Protein AF-A0A357HGK5-F1 (afdb_monomer_lite)

Sequence (70 aa):
MVSEHKTDQSLEFEVGTSIFIDNREWTIAEKQTGLIKLQRDSIDGTSKIMDATEAELQELVKKSQHQLED

Secondary structure (DSSP, 8-state):
--------------TT-EEEETTEEEEEEEEETTEEEEEEE-TTS-EEEEEE-HHHHHHHHHHHHHTT--

Radius of gyration: 13.93 Å; chains: 1; bounding box: 30×24×52 Å

Foldseek 3Di:
DPDPPPVPPLVPLDAQDWAAFPNDIWGFNDDDDQKTKTWDADPVRDIDIDIDGSVRVVVRRVVRVVVVPD

pLDDT: mean 77.2, std 16.55, range [41.28, 92.81]

Structure (mmCIF, N/CA/C/O backbone):
data_AF-A0A357HGK5-F1
#
_entry.id   AF-A0A357HGK5-F1
#
loop_
_atom_site.group_PDB
_atom_site.id
_atom_site.type_symbol
_atom_site.label_atom_id
_atom_site.label_alt_id
_atom_site.label_comp_id
_atom_site.label_asym_id
_atom_site.label_entity_id
_atom_site.label_seq_id
_atom_site.pdbx_PDB_ins_code
_atom_site.Cartn_x
_atom_site.Cartn_y
_atom_site.Cartn_z
_atom_site.occupancy
_atom_site.B_iso_or_equiv
_atom_site.auth_seq_id
_atom_site.auth_comp_id
_atom_site.auth_asym_id
_atom_site.auth_atom_id
_atom_site.pdbx_PDB_model_num
ATOM 1 N N . MET A 1 1 ? 17.654 6.023 36.505 1.00 42.44 1 MET A N 1
ATOM 2 C CA . MET A 1 1 ? 16.278 6.000 35.977 1.00 42.44 1 MET A CA 1
ATOM 3 C C . MET A 1 1 ? 16.414 6.401 34.521 1.00 42.44 1 MET A C 1
ATOM 5 O O . MET A 1 1 ? 16.463 7.587 34.235 1.00 42.44 1 MET A O 1
ATOM 9 N N . VAL A 1 2 ? 16.716 5.446 33.641 1.00 46.94 2 VAL A N 1
ATOM 10 C CA . VAL A 1 2 ? 16.840 5.744 32.209 1.00 46.94 2 VAL A CA 1
ATOM 11 C C . VAL A 1 2 ? 15.468 5.493 31.624 1.00 46.94 2 VAL A C 1
ATOM 13 O O . VAL A 1 2 ? 14.898 4.430 31.851 1.00 46.94 2 VAL A O 1
ATOM 16 N N . SER A 1 3 ? 14.897 6.523 31.015 1.00 44.66 3 SER A N 1
ATOM 17 C CA . SER A 1 3 ? 13.575 6.483 30.417 1.00 44.66 3 SER A CA 1
ATOM 18 C C . SER A 1 3 ? 13.516 5.308 29.450 1.00 44.66 3 SER A C 1
ATOM 20 O O . SER A 1 3 ? 14.169 5.324 28.408 1.00 44.66 3 SER A O 1
ATOM 22 N N . GLU A 1 4 ? 12.743 4.286 29.805 1.00 43.28 4 GLU A N 1
ATOM 23 C CA . GLU A 1 4 ? 12.195 3.340 28.848 1.00 43.28 4 GLU A CA 1
ATOM 24 C C . GLU A 1 4 ? 11.286 4.159 27.931 1.00 43.28 4 GLU A C 1
ATOM 26 O O . GLU A 1 4 ? 10.074 4.241 28.121 1.00 43.28 4 GLU A O 1
ATOM 31 N N . HIS A 1 5 ? 11.884 4.802 26.928 1.00 46.78 5 HIS A N 1
ATOM 32 C CA . HIS A 1 5 ? 11.195 5.032 25.677 1.00 46.78 5 HIS A CA 1
ATOM 33 C C . HIS A 1 5 ? 10.900 3.628 25.150 1.00 46.78 5 HIS A C 1
ATOM 35 O O . HIS A 1 5 ? 11.639 3.071 24.344 1.00 46.78 5 HIS A O 1
ATOM 41 N N . LYS A 1 6 ? 9.802 3.036 25.640 1.00 41.28 6 LYS A N 1
ATOM 42 C CA . LYS A 1 6 ? 8.907 2.295 24.769 1.00 41.28 6 LYS A CA 1
ATOM 43 C C . LYS A 1 6 ? 8.637 3.267 23.636 1.00 41.28 6 LYS A C 1
ATOM 45 O O . LYS A 1 6 ? 7.740 4.100 23.723 1.00 41.28 6 LYS A O 1
ATOM 50 N N . THR A 1 7 ? 9.508 3.237 22.633 1.00 44.25 7 THR A N 1
ATOM 51 C CA . THR A 1 7 ? 9.144 3.589 21.282 1.00 44.25 7 THR A CA 1
ATOM 52 C C . THR A 1 7 ? 7.965 2.677 21.045 1.00 44.25 7 THR A C 1
ATOM 54 O O . THR A 1 7 ? 8.120 1.482 20.802 1.00 44.25 7 THR A O 1
ATOM 57 N N . ASP A 1 8 ? 6.780 3.214 21.305 1.00 44.44 8 ASP A N 1
ATOM 58 C CA . ASP A 1 8 ? 5.554 2.727 20.736 1.00 44.44 8 ASP A CA 1
ATOM 59 C C . ASP A 1 8 ? 5.817 2.873 19.243 1.00 44.44 8 ASP A C 1
ATOM 61 O O . ASP A 1 8 ? 5.589 3.916 18.642 1.00 44.44 8 ASP A O 1
ATOM 65 N N . GLN A 1 9 ? 6.515 1.884 18.678 1.00 48.22 9 GLN A N 1
ATOM 66 C CA . GLN A 1 9 ? 6.911 1.828 17.282 1.00 48.22 9 GLN A CA 1
ATOM 67 C C . GLN A 1 9 ? 5.661 1.430 16.498 1.00 48.22 9 GLN A C 1
ATOM 69 O O . GLN A 1 9 ? 5.667 0.509 15.685 1.00 48.22 9 GLN A O 1
ATOM 74 N N . SER A 1 10 ? 4.553 2.104 16.804 1.00 53.69 10 SER A N 1
ATOM 75 C CA . SER A 1 10 ? 3.468 2.339 15.888 1.00 53.69 10 SER A CA 1
ATOM 76 C C . SER A 1 10 ? 4.136 3.021 14.709 1.00 53.69 10 SER A C 1
ATOM 78 O O . SER A 1 10 ? 4.501 4.192 14.778 1.00 53.69 10 SER A O 1
ATOM 80 N N . LEU A 1 11 ? 4.450 2.231 13.680 1.00 60.91 11 LEU A N 1
ATOM 81 C CA . LEU A 1 11 ? 4.919 2.753 12.410 1.00 60.91 11 LEU A CA 1
ATOM 82 C C . LEU A 1 11 ? 3.862 3.777 11.996 1.00 60.91 11 LEU A C 1
ATOM 84 O O . LEU A 1 11 ? 2.734 3.404 11.676 1.00 60.91 11 LEU A O 1
ATOM 88 N N . GLU A 1 12 ? 4.178 5.064 12.095 1.00 68.00 12 GLU A N 1
ATOM 89 C CA . GLU A 1 12 ? 3.240 6.088 11.669 1.00 68.00 12 GLU A CA 1
ATOM 90 C C . GLU A 1 12 ? 3.216 6.041 10.145 1.00 68.00 12 GLU A C 1
ATOM 92 O O . GLU A 1 12 ? 4.087 6.570 9.454 1.00 68.00 12 GLU A O 1
ATOM 97 N N . PHE A 1 13 ? 2.245 5.296 9.618 1.00 78.31 13 PHE A N 1
ATOM 98 C CA . PHE A 1 13 ? 2.003 5.171 8.191 1.00 78.31 13 PHE A CA 1
ATOM 99 C C . PHE A 1 13 ? 1.411 6.485 7.670 1.00 78.31 13 PHE A C 1
ATOM 101 O O . PHE A 1 13 ? 0.205 6.594 7.451 1.00 78.31 13 PHE A O 1
ATOM 108 N N . GLU A 1 14 ? 2.255 7.505 7.558 1.00 84.12 14 GLU A N 1
ATOM 109 C CA . GLU A 1 14 ? 1.917 8.832 7.052 1.00 84.12 14 GLU A CA 1
ATOM 110 C C . GLU A 1 14 ? 2.146 8.917 5.539 1.00 84.12 14 GLU A C 1
ATOM 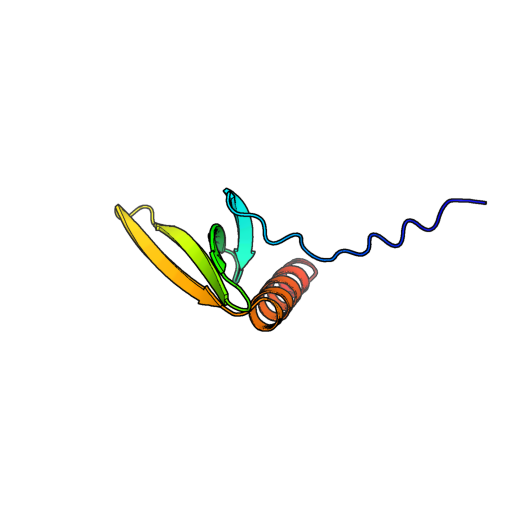112 O O . GLU A 1 14 ? 3.067 8.312 4.992 1.00 84.12 14 GLU A O 1
ATOM 117 N N . VAL A 1 15 ? 1.294 9.669 4.842 1.00 88.50 15 VAL A N 1
ATOM 118 C CA . VAL A 1 15 ? 1.451 9.908 3.402 1.00 88.50 15 VAL A CA 1
ATOM 119 C C . VAL A 1 15 ? 2.762 10.649 3.140 1.00 88.50 15 VAL A C 1
ATOM 121 O O . VAL A 1 15 ? 3.020 11.693 3.726 1.00 88.50 15 VAL A O 1
ATOM 124 N N . GLY A 1 16 ? 3.575 10.118 2.230 1.00 87.06 16 GLY A N 1
ATOM 125 C CA . GLY A 1 16 ? 4.926 10.598 1.944 1.00 87.06 16 GLY A CA 1
ATOM 126 C C . GLY A 1 16 ? 6.025 9.842 2.691 1.00 87.06 16 GLY A C 1
ATOM 127 O O . GLY A 1 16 ? 7.190 9.968 2.318 1.00 87.06 16 GLY A O 1
ATOM 128 N N . THR A 1 17 ? 5.684 9.010 3.679 1.00 87.25 17 THR A N 1
ATOM 129 C CA . THR A 1 17 ? 6.662 8.154 4.358 1.00 87.25 17 THR A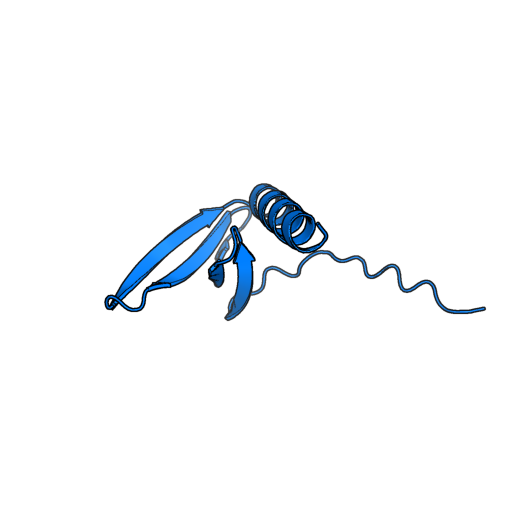 CA 1
ATOM 130 C C . THR A 1 17 ? 7.074 6.995 3.458 1.00 87.25 17 THR A C 1
ATOM 132 O O . THR A 1 17 ? 6.231 6.291 2.894 1.00 87.25 17 THR A O 1
ATOM 135 N N . SER A 1 18 ? 8.383 6.775 3.353 1.00 86.75 18 SER A N 1
ATOM 136 C CA . SER A 1 18 ? 8.960 5.601 2.701 1.00 86.75 18 SER A CA 1
ATOM 137 C C . SER A 1 18 ? 9.173 4.474 3.706 1.00 86.75 18 SER A C 1
ATOM 139 O O . SER A 1 18 ? 9.683 4.682 4.805 1.00 86.75 18 SER A O 1
ATOM 141 N N . ILE A 1 19 ? 8.803 3.264 3.313 1.00 86.38 19 ILE A N 1
ATOM 142 C CA . ILE A 1 19 ? 8.949 2.039 4.089 1.00 86.38 19 ILE A CA 1
ATOM 143 C C . ILE A 1 19 ? 9.593 0.954 3.228 1.00 86.38 19 ILE A C 1
ATOM 145 O O . ILE A 1 19 ? 9.416 0.911 2.011 1.00 86.38 19 ILE A O 1
ATOM 149 N N . PHE A 1 20 ? 10.318 0.041 3.865 1.00 85.19 20 PHE A N 1
ATOM 150 C CA . PHE A 1 20 ? 10.944 -1.086 3.184 1.00 85.19 20 PHE A CA 1
ATOM 151 C C . PHE A 1 20 ? 10.113 -2.349 3.380 1.00 85.19 20 PHE A C 1
ATOM 153 O O . PHE A 1 20 ? 9.912 -2.811 4.502 1.00 85.19 20 PHE A O 1
ATOM 160 N N . ILE A 1 21 ? 9.641 -2.912 2.270 1.00 85.44 21 ILE A N 1
ATOM 161 C CA . ILE A 1 21 ? 8.904 -4.174 2.227 1.00 85.44 21 ILE A CA 1
ATOM 162 C C . ILE A 1 21 ? 9.546 -5.062 1.167 1.00 85.44 21 ILE A C 1
ATOM 164 O O . ILE A 1 21 ? 9.678 -4.651 0.014 1.00 85.44 21 ILE A O 1
ATOM 168 N N . ASP A 1 22 ? 9.914 -6.287 1.543 1.00 81.81 22 ASP A N 1
ATOM 169 C CA . ASP A 1 22 ? 10.483 -7.296 0.640 1.00 81.81 22 ASP A CA 1
ATOM 170 C C . ASP A 1 22 ? 11.741 -6.785 -0.092 1.00 81.81 22 ASP A C 1
ATOM 172 O O . ASP A 1 22 ? 11.877 -6.898 -1.309 1.00 81.81 22 ASP A O 1
ATOM 176 N N . ASN A 1 23 ? 12.643 -6.130 0.654 1.00 80.88 23 ASN A N 1
ATOM 177 C CA . ASN A 1 23 ? 13.862 -5.497 0.129 1.00 80.88 23 ASN A CA 1
ATOM 178 C C . ASN A 1 23 ? 13.595 -4.448 -0.973 1.00 80.88 23 ASN A C 1
ATOM 180 O O . ASN A 1 23 ? 14.422 -4.203 -1.855 1.00 80.88 23 ASN A O 1
ATOM 184 N N . ARG A 1 24 ? 12.410 -3.837 -0.965 1.00 86.06 24 ARG A N 1
ATOM 185 C CA . ARG A 1 24 ? 12.040 -2.768 -1.889 1.00 86.06 24 ARG A CA 1
ATOM 186 C C . ARG A 1 24 ? 11.465 -1.607 -1.106 1.00 86.06 24 ARG A C 1
ATOM 188 O O . ARG A 1 24 ? 10.699 -1.805 -0.167 1.00 86.06 24 ARG A O 1
ATOM 195 N N . GLU A 1 25 ? 11.832 -0.403 -1.516 1.00 87.75 25 GLU A N 1
ATOM 196 C CA . GLU A 1 25 ? 11.257 0.810 -0.956 1.00 87.75 25 GLU A CA 1
ATOM 197 C C . GLU A 1 25 ? 9.879 1.062 -1.576 1.00 87.75 25 GLU A C 1
ATOM 199 O O . GLU A 1 25 ? 9.685 0.954 -2.792 1.00 87.75 25 GLU A O 1
ATOM 204 N N . TRP A 1 26 ? 8.919 1.364 -0.716 1.00 90.94 26 TRP A N 1
ATOM 205 C CA . TRP A 1 26 ? 7.568 1.763 -1.063 1.00 90.94 26 TRP A CA 1
ATOM 206 C C . TRP A 1 26 ? 7.243 3.058 -0.335 1.00 90.94 26 TRP A C 1
ATOM 208 O O . TRP A 1 26 ? 7.538 3.192 0.846 1.00 90.94 26 TRP A O 1
ATOM 218 N N . THR A 1 27 ? 6.593 3.993 -1.010 1.00 90.69 27 THR A N 1
ATOM 219 C CA . THR A 1 27 ? 6.157 5.262 -0.428 1.00 90.69 27 THR A CA 1
ATOM 220 C C . THR A 1 27 ? 4.657 5.231 -0.210 1.00 90.69 27 THR A C 1
ATOM 222 O O . THR A 1 27 ? 3.898 4.815 -1.084 1.00 90.69 27 THR A O 1
ATOM 225 N N . ILE A 1 28 ? 4.195 5.681 0.948 1.00 91.50 28 ILE A N 1
ATOM 226 C CA . ILE A 1 28 ? 2.766 5.776 1.235 1.00 91.50 28 ILE A CA 1
ATOM 227 C C . ILE A 1 28 ? 2.188 6.918 0.403 1.00 91.50 28 ILE A C 1
ATOM 229 O O . ILE A 1 28 ? 2.486 8.085 0.637 1.00 91.50 28 ILE A O 1
ATOM 233 N N . ALA A 1 29 ? 1.373 6.581 -0.589 1.00 91.69 29 ALA A N 1
ATOM 234 C CA . ALA A 1 29 ? 0.747 7.548 -1.482 1.00 91.69 29 ALA A CA 1
ATOM 235 C C . ALA A 1 29 ? -0.579 8.074 -0.924 1.00 91.69 29 ALA A C 1
ATOM 237 O O . ALA A 1 29 ? -0.922 9.233 -1.135 1.00 91.69 29 ALA A O 1
ATOM 238 N N . GLU A 1 30 ? -1.333 7.231 -0.216 1.00 91.12 30 GLU A N 1
ATOM 239 C CA . GLU A 1 30 ? -2.635 7.602 0.338 1.00 91.12 30 GLU A CA 1
ATOM 240 C C . GLU A 1 30 ? -2.938 6.770 1.586 1.00 91.12 30 GLU A C 1
ATOM 242 O O . GLU A 1 30 ? -2.718 5.560 1.601 1.00 91.12 30 GLU A O 1
ATOM 247 N N . LYS A 1 31 ? -3.488 7.409 2.622 1.00 87.38 31 LYS A N 1
ATOM 248 C CA . LYS A 1 31 ? -4.022 6.732 3.806 1.00 87.38 31 LYS A CA 1
ATOM 249 C C . LYS A 1 31 ? -5.530 6.948 3.860 1.00 87.38 31 LYS A C 1
ATOM 251 O O . LYS A 1 31 ? -5.999 8.074 4.003 1.00 87.38 31 LYS A O 1
ATOM 256 N N . GLN A 1 32 ? -6.286 5.865 3.763 1.00 87.50 32 GLN A N 1
ATOM 257 C CA . GLN A 1 32 ? -7.725 5.825 3.997 1.00 87.50 32 GLN A CA 1
ATOM 258 C C . GLN A 1 32 ? -8.008 5.126 5.336 1.00 87.50 32 GLN A C 1
ATOM 260 O O . GLN A 1 32 ? -7.124 4.532 5.957 1.00 87.50 32 GLN A O 1
ATOM 265 N N . THR A 1 33 ? -9.249 5.194 5.823 1.00 83.94 33 THR A N 1
ATOM 266 C CA . THR A 1 33 ? -9.614 4.507 7.070 1.00 83.94 33 THR A CA 1
ATOM 267 C C . THR A 1 33 ? -9.527 2.985 6.869 1.00 83.94 33 THR A C 1
ATOM 269 O O . THR A 1 33 ? -10.275 2.410 6.082 1.00 83.94 33 THR A O 1
ATOM 272 N N . GLY A 1 34 ? -8.544 2.340 7.506 1.00 82.31 34 GLY A N 1
ATOM 273 C CA . GLY A 1 34 ? -8.300 0.894 7.406 1.00 82.31 34 GLY A CA 1
ATOM 274 C C . GLY A 1 34 ? -7.563 0.409 6.149 1.00 82.31 34 GLY A C 1
ATOM 275 O O . GLY A 1 34 ? -7.257 -0.778 6.068 1.00 82.31 34 GLY A O 1
ATOM 276 N N . LEU A 1 35 ? -7.238 1.291 5.198 1.00 89.50 35 LEU A N 1
ATOM 277 C CA . LEU A 1 35 ? -6.521 0.938 3.969 1.00 89.50 35 LEU A CA 1
ATOM 278 C C . LEU A 1 35 ? -5.445 1.974 3.660 1.00 89.50 35 LEU A C 1
ATOM 280 O O . LEU A 1 35 ? -5.683 3.174 3.731 1.00 89.50 35 LEU A O 1
ATOM 284 N N . ILE A 1 36 ? -4.270 1.512 3.273 1.00 91.06 36 ILE A N 1
ATOM 285 C CA . ILE A 1 36 ? -3.105 2.332 2.979 1.00 91.06 36 ILE A CA 1
ATOM 286 C C . ILE A 1 36 ? -2.626 1.948 1.585 1.00 91.06 36 ILE A C 1
ATOM 288 O O . ILE A 1 36 ? -2.363 0.779 1.303 1.00 91.06 36 ILE A O 1
ATOM 292 N N . LYS A 1 37 ? -2.535 2.932 0.695 1.00 92.81 37 LYS A N 1
ATOM 293 C CA . LYS A 1 37 ? -1.960 2.748 -0.633 1.00 92.81 37 LYS A CA 1
ATOM 294 C C . LYS A 1 37 ? -0.493 3.098 -0.604 1.00 92.81 37 LYS A C 1
ATOM 296 O O . LYS A 1 37 ? -0.092 4.203 -0.241 1.00 92.81 37 LYS A O 1
ATOM 301 N N . LEU A 1 38 ? 0.286 2.154 -1.081 1.00 91.88 38 LEU A N 1
ATOM 302 C CA . LEU A 1 38 ? 1.706 2.254 -1.300 1.00 91.88 38 LEU A CA 1
ATOM 303 C C . LEU A 1 38 ? 1.936 2.417 -2.789 1.00 91.88 38 LEU A C 1
ATOM 305 O O . LEU A 1 38 ? 1.349 1.710 -3.604 1.00 91.88 38 LEU A O 1
ATOM 309 N N . GLN A 1 39 ? 2.822 3.326 -3.140 1.00 92.38 39 GLN A N 1
ATOM 310 C CA . GLN A 1 39 ? 3.312 3.505 -4.484 1.00 92.38 39 GLN A CA 1
ATOM 311 C C . GLN A 1 39 ? 4.818 3.335 -4.463 1.00 92.38 39 GLN A C 1
ATOM 313 O O . GLN A 1 39 ? 5.505 3.834 -3.577 1.00 92.38 39 GLN A O 1
ATOM 318 N N . ARG A 1 40 ? 5.348 2.656 -5.468 1.00 90.19 40 ARG A N 1
ATOM 319 C CA . ARG A 1 40 ? 6.777 2.682 -5.740 1.00 90.19 40 ARG A CA 1
ATOM 320 C C . ARG A 1 40 ? 7.013 2.921 -7.211 1.00 90.19 40 ARG A C 1
ATOM 322 O O . ARG A 1 40 ? 6.300 2.369 -8.052 1.00 90.19 40 ARG A O 1
ATOM 329 N N . ASP A 1 41 ? 8.043 3.686 -7.510 1.00 86.50 41 ASP A N 1
ATOM 330 C CA . ASP A 1 41 ? 8.482 3.867 -8.880 1.00 86.50 41 ASP A CA 1
ATOM 331 C C . ASP A 1 41 ? 9.522 2.799 -9.228 1.00 86.50 41 ASP A C 1
ATOM 333 O O . ASP A 1 41 ? 10.431 2.514 -8.446 1.00 86.50 41 ASP A O 1
ATOM 337 N N . SER A 1 42 ? 9.350 2.128 -10.366 1.00 79.75 42 SER A N 1
ATOM 338 C CA . SER A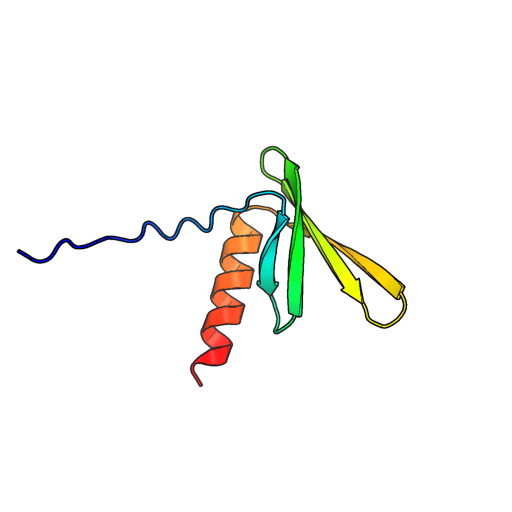 1 42 ? 10.372 1.214 -10.881 1.00 79.75 42 SER A CA 1
ATOM 339 C C . SER A 1 42 ? 11.261 1.971 -11.858 1.00 79.75 42 SER A C 1
ATOM 341 O O . SER A 1 42 ? 10.772 2.792 -12.621 1.00 79.75 42 SER A O 1
ATOM 343 N N . ILE A 1 43 ? 12.544 1.607 -11.925 1.00 78.12 43 ILE A N 1
ATOM 344 C CA . ILE A 1 43 ? 13.517 2.180 -12.878 1.00 78.12 43 ILE A CA 1
ATOM 345 C C . ILE A 1 43 ? 13.083 2.100 -14.353 1.00 78.12 43 ILE A C 1
ATOM 347 O O . ILE A 1 43 ? 13.598 2.825 -15.194 1.00 78.12 43 ILE A O 1
ATOM 351 N N . ASP A 1 44 ? 12.139 1.211 -14.653 1.00 79.44 44 ASP A N 1
ATOM 352 C CA . ASP A 1 44 ? 11.524 1.010 -15.964 1.00 79.44 44 ASP A CA 1
ATOM 353 C C . ASP A 1 44 ? 10.493 2.106 -16.321 1.00 79.44 44 ASP A C 1
ATOM 355 O O . ASP A 1 44 ? 9.903 2.088 -17.394 1.00 79.44 44 ASP A O 1
ATOM 359 N N . GLY A 1 45 ? 10.238 3.062 -15.419 1.00 78.81 45 GLY A N 1
ATOM 360 C CA . GLY A 1 45 ? 9.199 4.087 -15.570 1.00 78.81 45 GLY A CA 1
ATOM 361 C C . GLY A 1 45 ? 7.788 3.580 -15.261 1.00 78.81 45 GLY A C 1
ATOM 362 O O . GLY A 1 45 ? 6.810 4.298 -15.455 1.00 78.81 45 GLY A O 1
ATOM 363 N N . THR A 1 46 ? 7.666 2.341 -14.774 1.00 86.25 46 THR A N 1
ATOM 364 C CA . THR A 1 46 ? 6.395 1.773 -14.320 1.00 86.25 46 THR A CA 1
ATOM 365 C C . THR A 1 46 ? 6.234 1.982 -12.817 1.00 86.25 46 THR A C 1
ATOM 367 O O . THR A 1 46 ? 6.930 1.352 -12.009 1.00 86.25 46 THR A O 1
ATOM 370 N N . SER A 1 47 ? 5.258 2.796 -12.427 1.00 87.56 47 SER A N 1
ATOM 371 C CA . SER A 1 47 ? 4.832 2.901 -11.034 1.00 87.56 47 SER A CA 1
ATOM 372 C C . SER A 1 47 ? 3.988 1.679 -10.656 1.00 87.56 47 SER A C 1
ATOM 374 O O . SER A 1 47 ? 3.068 1.277 -11.372 1.00 87.56 47 SER A O 1
ATOM 376 N N . LYS A 1 48 ? 4.308 1.050 -9.526 1.00 90.00 48 LYS A N 1
ATOM 377 C CA . LYS A 1 48 ? 3.508 -0.026 -8.934 1.00 90.00 48 LYS A CA 1
ATOM 378 C C . LYS A 1 48 ? 2.747 0.522 -7.744 1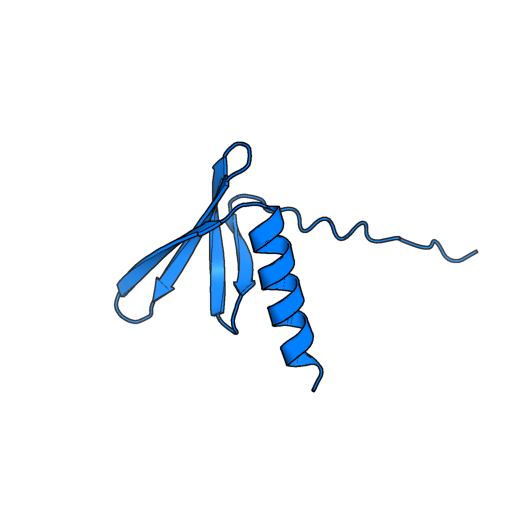.00 90.00 48 LYS A C 1
ATOM 380 O O . LYS A 1 48 ? 3.329 1.212 -6.913 1.00 90.00 48 LYS A O 1
ATOM 385 N N . ILE A 1 49 ? 1.474 0.162 -7.662 1.00 91.44 49 ILE A N 1
ATOM 386 C CA . ILE A 1 49 ? 0.601 0.507 -6.546 1.00 91.44 49 ILE A CA 1
ATOM 387 C C . ILE A 1 49 ? 0.229 -0.784 -5.821 1.00 91.44 49 ILE A C 1
ATOM 389 O O . ILE A 1 49 ? -0.010 -1.807 -6.464 1.00 91.44 49 ILE A O 1
ATOM 393 N N . MET A 1 50 ? 0.230 -0.734 -4.496 1.00 89.94 50 MET A N 1
ATOM 394 C CA . MET A 1 50 ? -0.181 -1.821 -3.618 1.00 89.94 50 MET A CA 1
ATOM 395 C C . MET A 1 50 ? -1.074 -1.250 -2.526 1.00 89.94 50 MET A C 1
ATOM 397 O O . MET A 1 50 ? -0.679 -0.338 -1.808 1.00 89.94 50 MET A O 1
ATOM 401 N N . ASP A 1 51 ? -2.281 -1.773 -2.411 1.00 91.69 51 ASP A N 1
ATOM 402 C CA . ASP A 1 51 ? -3.173 -1.520 -1.293 1.00 91.69 51 ASP A CA 1
ATOM 403 C C . ASP A 1 51 ? -2.941 -2.564 -0.195 1.00 91.69 51 ASP A C 1
ATOM 405 O O . ASP A 1 51 ? -2.863 -3.763 -0.451 1.00 91.69 51 ASP A O 1
ATOM 409 N N . ALA A 1 52 ? -2.771 -2.092 1.036 1.00 90.00 52 ALA A N 1
ATOM 410 C CA . ALA A 1 52 ? -2.581 -2.932 2.208 1.00 90.00 52 ALA A CA 1
ATOM 411 C C . ALA A 1 52 ? -3.307 -2.314 3.401 1.00 90.00 52 ALA A C 1
ATOM 413 O O . ALA A 1 52 ? -3.428 -1.094 3.512 1.00 90.00 52 ALA A O 1
ATOM 414 N N . THR A 1 53 ? -3.807 -3.142 4.312 1.00 89.75 53 THR A N 1
ATOM 415 C CA . THR A 1 53 ? -4.315 -2.628 5.589 1.00 89.75 53 THR A CA 1
ATOM 416 C C . THR A 1 53 ? -3.146 -2.282 6.504 1.00 89.75 53 THR A C 1
ATOM 418 O O . THR A 1 53 ? -2.033 -2.760 6.299 1.00 89.75 53 THR A O 1
ATOM 421 N N . GLU A 1 54 ? -3.392 -1.471 7.531 1.00 85.69 54 GLU A N 1
ATOM 422 C CA . 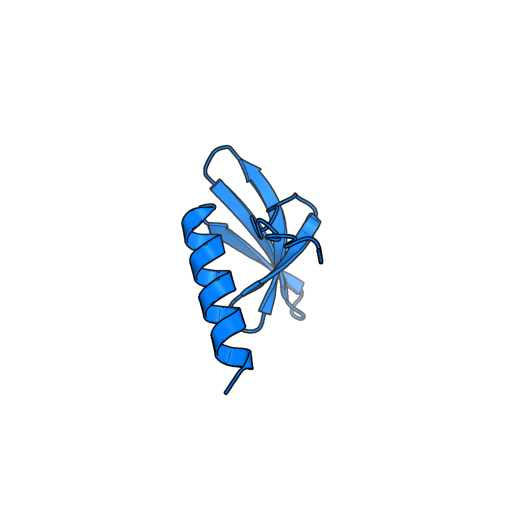GLU A 1 54 ? -2.366 -1.132 8.525 1.00 85.69 54 GLU A CA 1
ATOM 423 C C . GLU A 1 54 ? -1.762 -2.389 9.179 1.00 85.69 54 GLU A C 1
ATOM 425 O O . GLU A 1 54 ? -0.545 -2.483 9.326 1.00 85.69 54 GLU A O 1
ATOM 430 N N . ALA A 1 55 ? -2.597 -3.394 9.471 1.00 86.75 55 ALA A N 1
ATOM 431 C CA . ALA A 1 55 ? -2.164 -4.671 10.036 1.00 86.75 55 ALA A CA 1
ATOM 432 C C . ALA A 1 55 ? -1.245 -5.450 9.077 1.00 86.75 55 ALA A C 1
ATOM 434 O O . ALA A 1 55 ? -0.139 -5.826 9.463 1.00 86.75 55 ALA A O 1
ATOM 435 N N . GLU A 1 56 ? -1.659 -5.611 7.816 1.00 88.31 56 GLU A N 1
ATOM 436 C CA . GLU A 1 56 ? -0.850 -6.275 6.782 1.00 88.31 56 GLU A CA 1
ATOM 437 C C . GLU A 1 56 ? 0.495 -5.562 6.600 1.00 88.31 56 GLU A C 1
ATOM 439 O O . GLU A 1 56 ? 1.550 -6.188 6.532 1.00 88.31 56 GLU A O 1
ATOM 444 N N . LEU A 1 57 ? 0.475 -4.229 6.573 1.00 85.81 57 LEU A N 1
ATOM 445 C CA . LEU A 1 57 ? 1.666 -3.397 6.466 1.00 85.81 57 LEU A CA 1
ATOM 446 C C . LEU A 1 57 ? 2.630 -3.593 7.634 1.00 85.81 57 LEU A C 1
ATOM 448 O O . LEU A 1 57 ? 3.834 -3.734 7.411 1.00 85.81 57 LEU A O 1
ATOM 452 N N . GLN A 1 58 ? 2.123 -3.642 8.868 1.00 84.19 58 GLN A N 1
ATOM 453 C CA . GLN A 1 58 ? 2.954 -3.939 10.033 1.00 84.19 58 GLN A CA 1
ATOM 454 C C . GLN A 1 58 ? 3.574 -5.335 9.950 1.00 84.19 58 GLN A C 1
ATOM 456 O O . GLN A 1 58 ? 4.761 -5.484 10.242 1.00 84.19 58 GLN A O 1
ATOM 461 N N . GLU A 1 59 ? 2.817 -6.349 9.527 1.00 87.12 59 GLU A N 1
ATOM 462 C CA . GLU A 1 59 ? 3.34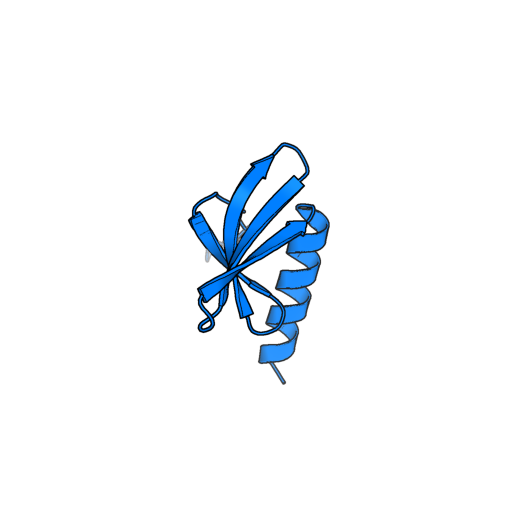5 -7.705 9.353 1.00 87.12 59 GLU A CA 1
ATOM 463 C C . GLU A 1 59 ? 4.418 -7.768 8.260 1.00 87.12 59 GLU A C 1
ATOM 465 O O . GLU A 1 59 ? 5.483 -8.353 8.471 1.00 87.12 59 GLU A O 1
ATOM 470 N N . LEU A 1 60 ? 4.189 -7.108 7.123 1.00 85.31 60 LEU A N 1
ATOM 471 C CA . LEU A 1 60 ? 5.131 -7.028 6.006 1.00 85.31 60 LEU A CA 1
ATOM 472 C C . LEU A 1 60 ? 6.434 -6.322 6.392 1.00 85.31 60 LEU A C 1
ATOM 474 O O . LEU A 1 60 ? 7.523 -6.818 6.085 1.00 85.31 60 LEU A O 1
ATOM 478 N N . VAL A 1 61 ? 6.339 -5.189 7.089 1.00 81.81 61 VAL A N 1
ATOM 479 C CA . VAL A 1 61 ? 7.501 -4.431 7.573 1.00 81.81 61 VAL A CA 1
ATOM 480 C C . VAL A 1 61 ? 8.260 -5.228 8.632 1.00 81.81 61 VAL A C 1
ATOM 482 O O . VAL A 1 61 ? 9.487 -5.294 8.588 1.00 81.81 61 VAL A O 1
ATOM 485 N N . LYS A 1 62 ? 7.555 -5.899 9.549 1.00 82.19 62 LYS A N 1
ATOM 486 C CA . LYS A 1 62 ? 8.175 -6.765 10.562 1.00 82.19 62 LYS A CA 1
ATOM 487 C C . LYS A 1 62 ? 8.901 -7.951 9.926 1.00 82.19 62 LYS A C 1
ATOM 489 O O . LYS A 1 62 ? 10.042 -8.231 10.282 1.00 82.19 62 LYS A O 1
ATOM 494 N N . LYS A 1 63 ? 8.277 -8.615 8.949 1.00 80.06 63 LYS A N 1
ATOM 495 C CA . LYS A 1 63 ? 8.877 -9.727 8.198 1.00 80.06 63 LYS A CA 1
ATOM 496 C C . LYS A 1 63 ? 10.087 -9.282 7.374 1.00 80.06 63 LYS A C 1
ATOM 498 O O . LYS A 1 63 ? 11.038 -10.043 7.226 1.00 80.06 63 LYS A O 1
ATOM 503 N N . SER A 1 64 ? 10.055 -8.060 6.846 1.00 74.00 64 SER A N 1
ATOM 504 C CA . SER A 1 64 ? 11.162 -7.496 6.066 1.00 74.00 64 SER A CA 1
ATOM 505 C C . SER A 1 64 ? 12.346 -7.100 6.946 1.00 74.00 64 SER A C 1
ATOM 507 O O . SER A 1 64 ? 13.477 -7.387 6.575 1.00 74.00 64 SER A O 1
ATOM 509 N N . GLN A 1 65 ? 12.102 -6.510 8.123 1.00 66.81 65 GLN A N 1
ATOM 510 C CA . GLN A 1 65 ? 13.159 -6.210 9.098 1.00 66.81 65 GLN A CA 1
ATOM 511 C C . GLN A 1 65 ? 13.834 -7.483 9.622 1.00 66.81 65 GLN A C 1
ATOM 513 O O . GLN A 1 65 ? 15.053 -7.526 9.714 1.00 66.81 65 GLN A O 1
ATOM 518 N N . HIS A 1 66 ? 13.061 -8.544 9.873 1.00 59.28 66 HIS A N 1
ATOM 519 C CA . HIS A 1 66 ? 13.604 -9.807 10.380 1.00 59.28 66 HIS A CA 1
ATOM 520 C C . HIS A 1 66 ? 14.562 -10.510 9.400 1.00 59.28 66 HIS A C 1
ATOM 522 O O . HIS A 1 66 ? 15.407 -11.281 9.828 1.00 59.28 66 HIS A O 1
ATOM 528 N N . GLN A 1 67 ? 14.462 -10.238 8.094 1.00 53.62 67 GLN A N 1
ATOM 529 C CA . GLN A 1 67 ? 15.368 -10.806 7.086 1.00 53.62 67 GLN A CA 1
ATOM 530 C C . GLN A 1 67 ? 16.698 -10.049 6.937 1.00 53.62 67 GLN A C 1
ATOM 532 O O . GLN A 1 67 ? 17.540 -10.476 6.155 1.00 53.62 67 GLN A O 1
ATOM 537 N N . LEU A 1 68 ? 16.892 -8.928 7.638 1.00 51.78 68 LEU A N 1
ATOM 538 C CA . LEU A 1 68 ? 18.144 -8.161 7.602 1.00 51.78 68 LEU A CA 1
ATOM 539 C C . LEU A 1 68 ? 19.104 -8.531 8.748 1.00 51.78 68 LEU A C 1
ATOM 541 O O . LEU A 1 68 ? 20.220 -8.020 8.779 1.00 51.78 68 LEU A O 1
ATOM 545 N N . GLU A 1 69 ? 18.673 -9.382 9.686 1.00 53.25 69 GLU A N 1
ATOM 546 C CA . GLU A 1 69 ? 19.436 -9.765 10.886 1.00 53.25 69 GLU A CA 1
ATOM 547 C C . GLU A 1 69 ? 20.141 -11.140 10.799 1.00 53.25 69 GLU A C 1
ATOM 549 O O . GLU A 1 69 ? 20.824 -11.500 11.757 1.00 53.25 69 GLU A O 1
ATOM 554 N N . ASP A 1 70 ? 20.040 -11.877 9.682 1.00 43.16 70 ASP A N 1
ATOM 555 C CA . ASP A 1 70 ? 20.711 -13.183 9.464 1.00 43.16 70 ASP A CA 1
ATOM 556 C C . ASP A 1 70 ? 21.922 -13.100 8.511 1.00 43.16 70 ASP A C 1
ATOM 558 O O . ASP A 1 70 ? 21.804 -12.464 7.434 1.00 43.16 70 ASP A O 1
#